Protein AF-A0A6L8Q6F9-F1 (afdb_monomer_lite)

Organism: NCBI:txid446660

pLDDT: mean 87.56, std 13.7, range [48.94, 97.75]

Radius of gyration: 21.9 Å; chains: 1; bounding box: 75×47×46 Å

Structure (mmCIF, N/CA/C/O backbone):
data_AF-A0A6L8Q6F9-F1
#
_entry.id   AF-A0A6L8Q6F9-F1
#
loop_
_atom_site.group_PDB
_atom_site.id
_atom_site.type_symbol
_atom_site.label_atom_id
_atom_site.label_alt_id
_atom_site.label_comp_id
_atom_site.label_asym_id
_atom_site.label_entity_id
_atom_site.label_seq_id
_atom_site.pdbx_PDB_ins_code
_atom_site.Cartn_x
_atom_site.Cartn_y
_atom_site.Cartn_z
_atom_site.occupancy
_atom_site.B_iso_or_equiv
_atom_site.auth_seq_id
_atom_site.auth_comp_id
_atom_site.auth_asym_id
_atom_site.auth_atom_id
_atom_site.pdbx_PDB_model_num
ATOM 1 N N . MET A 1 1 ? 31.996 -10.202 -21.354 1.00 59.19 1 MET A N 1
ATOM 2 C CA . MET A 1 1 ? 31.487 -9.301 -20.303 1.00 59.19 1 MET A CA 1
ATOM 3 C C . MET A 1 1 ? 29.979 -9.478 -20.266 1.00 59.19 1 MET A C 1
ATOM 5 O O . MET A 1 1 ? 29.370 -9.418 -21.326 1.00 59.19 1 MET A O 1
ATOM 9 N N . GLU A 1 2 ? 29.409 -9.804 -19.108 1.00 69.75 2 GLU A N 1
ATOM 10 C CA . GLU A 1 2 ? 27.958 -9.915 -18.907 1.00 69.75 2 GLU A CA 1
ATOM 11 C C . GLU A 1 2 ? 27.494 -8.645 -18.192 1.00 69.75 2 GLU A C 1
ATOM 13 O O . GLU A 1 2 ? 28.046 -8.299 -17.149 1.00 69.75 2 GLU A O 1
ATOM 18 N N . LEU A 1 3 ? 26.524 -7.939 -18.771 1.00 74.56 3 LEU A N 1
ATOM 19 C CA . LEU A 1 3 ? 25.939 -6.738 -18.183 1.00 74.56 3 LEU A CA 1
ATOM 20 C C . LEU A 1 3 ? 24.608 -7.115 -17.526 1.00 74.56 3 LEU A C 1
ATOM 22 O O . LEU A 1 3 ? 23.693 -7.580 -18.206 1.00 74.56 3 LEU A O 1
ATOM 26 N N . LYS A 1 4 ? 24.497 -6.921 -16.209 1.00 77.19 4 LYS A N 1
ATOM 27 C CA . LYS A 1 4 ? 23.250 -7.136 -15.464 1.00 77.19 4 LYS A CA 1
ATOM 28 C C . LYS A 1 4 ? 22.495 -5.817 -15.367 1.00 77.19 4 LYS A C 1
ATOM 30 O O . LYS A 1 4 ? 22.968 -4.892 -14.722 1.00 77.19 4 LYS A O 1
ATOM 35 N N . ILE A 1 5 ? 21.331 -5.747 -16.006 1.00 80.12 5 ILE A N 1
ATOM 36 C CA . ILE A 1 5 ? 20.480 -4.553 -16.038 1.00 80.12 5 ILE A CA 1
ATOM 37 C C . ILE A 1 5 ? 19.198 -4.860 -15.274 1.00 80.12 5 ILE A C 1
ATOM 39 O O . ILE A 1 5 ? 18.544 -5.874 -15.536 1.00 80.12 5 ILE A O 1
ATOM 43 N N . LYS A 1 6 ? 18.820 -3.990 -14.337 1.00 82.56 6 LYS A N 1
ATOM 44 C CA . LYS A 1 6 ? 17.550 -4.135 -13.629 1.00 82.56 6 LYS A CA 1
ATOM 45 C C . LYS A 1 6 ? 16.371 -3.714 -14.509 1.00 82.56 6 LYS A C 1
ATOM 47 O O . LYS A 1 6 ? 16.438 -2.735 -15.246 1.00 82.56 6 LYS A O 1
ATOM 52 N N . ALA A 1 7 ? 15.259 -4.436 -14.395 1.00 88.12 7 ALA A N 1
ATOM 53 C CA . ALA A 1 7 ? 14.048 -4.129 -15.148 1.00 88.12 7 ALA A CA 1
ATOM 54 C C . ALA A 1 7 ? 13.376 -2.826 -14.652 1.00 88.12 7 ALA A C 1
ATOM 56 O O . ALA A 1 7 ? 13.443 -2.536 -13.451 1.00 88.12 7 ALA A O 1
ATOM 57 N N . PRO A 1 8 ? 12.681 -2.085 -15.542 1.00 89.19 8 PRO A N 1
ATOM 58 C CA . PRO A 1 8 ? 11.892 -0.895 -15.190 1.00 89.19 8 PRO A CA 1
ATOM 59 C C . PRO A 1 8 ? 10.598 -1.218 -14.426 1.00 89.19 8 PRO A C 1
ATOM 61 O O . PRO A 1 8 ? 9.962 -0.322 -13.880 1.00 89.19 8 PRO A O 1
ATOM 64 N N . PHE A 1 9 ? 10.208 -2.493 -14.386 1.00 94.38 9 PHE A N 1
ATOM 65 C CA . PHE A 1 9 ? 9.080 -2.990 -13.608 1.00 94.38 9 PHE A CA 1
ATOM 66 C C . PHE A 1 9 ? 9.556 -4.156 -12.752 1.00 94.38 9 PHE A C 1
ATOM 68 O O . PHE A 1 9 ? 9.934 -5.200 -13.287 1.00 94.38 9 PHE A O 1
ATOM 75 N N . GLU A 1 10 ? 9.559 -3.972 -11.437 1.00 93.38 10 GLU A N 1
ATOM 76 C CA . GLU A 1 10 ? 10.066 -4.965 -10.492 1.00 93.38 10 GLU A CA 1
ATOM 77 C C . GLU A 1 10 ? 8.925 -5.861 -9.996 1.00 93.38 10 GLU A C 1
ATOM 79 O O . GLU A 1 10 ? 7.870 -5.337 -9.634 1.00 93.38 10 GLU A O 1
ATOM 84 N N . PRO A 1 11 ? 9.061 -7.198 -10.018 1.00 94.62 11 PRO A N 1
ATOM 85 C CA . PRO A 1 11 ? 8.002 -8.073 -9.531 1.00 94.62 11 PRO A CA 1
ATOM 86 C C . PRO A 1 11 ? 7.786 -7.891 -8.025 1.00 94.62 11 PRO A C 1
ATOM 88 O O . PRO A 1 11 ? 8.735 -7.822 -7.249 1.00 94.62 11 PRO A O 1
ATOM 91 N N . LEU A 1 12 ? 6.518 -7.853 -7.622 1.00 96.06 12 LEU A N 1
ATOM 92 C CA . LEU A 1 12 ? 6.082 -7.922 -6.234 1.00 96.06 12 LEU A CA 1
ATOM 93 C C . LEU A 1 12 ? 5.207 -9.163 -6.072 1.00 96.06 12 LEU A C 1
ATOM 95 O O . LEU A 1 12 ? 4.007 -9.134 -6.357 1.00 96.06 12 LEU A O 1
ATOM 99 N N . ASP A 1 13 ? 5.831 -10.250 -5.633 1.00 96.38 13 ASP A N 1
ATOM 100 C CA . ASP A 1 13 ? 5.157 -11.517 -5.374 1.00 96.38 13 ASP A CA 1
ATOM 101 C C . ASP A 1 13 ? 4.532 -11.509 -3.976 1.00 96.38 13 ASP A C 1
ATOM 103 O O . ASP A 1 13 ? 5.188 -11.224 -2.971 1.00 96.38 13 ASP A O 1
ATOM 107 N N . LEU A 1 14 ? 3.238 -11.811 -3.908 1.00 95.06 14 LEU A N 1
ATOM 108 C CA . LEU A 1 14 ? 2.439 -11.763 -2.691 1.00 95.06 14 LEU A CA 1
ATOM 109 C C . LEU A 1 14 ? 1.701 -13.090 -2.512 1.00 95.06 14 LEU A C 1
ATOM 111 O O . LEU A 1 14 ? 1.142 -13.651 -3.454 1.00 95.06 14 LEU A O 1
ATOM 115 N N . VAL A 1 15 ? 1.670 -13.569 -1.269 1.00 95.19 15 VAL A N 1
ATOM 116 C CA . VAL A 1 15 ? 0.861 -14.719 -0.858 1.00 95.19 15 VAL A CA 1
ATOM 117 C C . VAL A 1 15 ? -0.102 -14.251 0.224 1.00 95.19 15 VAL A C 1
ATOM 119 O O . VAL A 1 15 ? 0.319 -13.836 1.307 1.00 95.19 15 VAL A O 1
ATOM 122 N N . ILE A 1 16 ? -1.397 -14.288 -0.083 1.00 93.25 16 ILE A N 1
ATOM 123 C CA . ILE A 1 16 ? -2.483 -13.880 0.810 1.00 93.25 16 ILE A CA 1
ATOM 124 C C . ILE A 1 16 ? -3.370 -15.102 1.024 1.00 93.25 16 ILE A C 1
ATOM 126 O O . ILE A 1 16 ? -4.114 -15.503 0.134 1.00 93.25 16 ILE A O 1
ATOM 130 N N . GLY A 1 17 ? -3.259 -15.727 2.197 1.00 89.25 17 GLY A N 1
ATOM 131 C CA . GLY A 1 17 ? -3.915 -17.012 2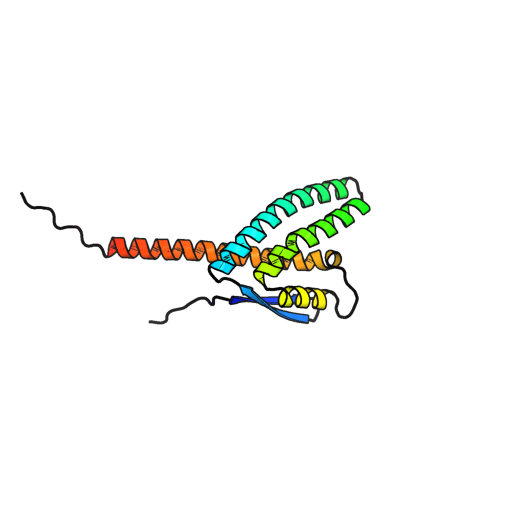.440 1.00 89.25 17 GLY A CA 1
ATOM 132 C C . GLY A 1 17 ? -3.382 -18.087 1.490 1.00 89.25 17 GLY A C 1
ATOM 133 O O . GLY A 1 17 ? -2.183 -18.357 1.474 1.00 89.25 17 GLY A O 1
ATOM 134 N N . ASP A 1 18 ? -4.273 -18.690 0.709 1.00 89.62 18 ASP A N 1
ATOM 135 C CA . ASP A 1 18 ? -3.983 -19.683 -0.330 1.00 89.62 18 ASP A CA 1
ATOM 136 C C . ASP A 1 18 ? -3.822 -19.075 -1.737 1.00 89.62 18 ASP A C 1
ATOM 138 O O . ASP A 1 18 ? -3.552 -19.797 -2.698 1.00 89.62 18 ASP A O 1
ATOM 142 N N . GLN A 1 19 ? -3.947 -17.752 -1.873 1.00 91.38 19 GLN A N 1
ATOM 143 C CA . GLN A 1 19 ? -3.853 -17.056 -3.153 1.00 91.38 19 GLN A CA 1
ATOM 144 C C . GLN A 1 19 ? -2.452 -16.475 -3.358 1.00 91.38 19 GLN A C 1
ATOM 146 O O . GLN A 1 19 ? -1.986 -15.636 -2.584 1.00 91.38 19 GLN A O 1
ATOM 151 N N . ALA A 1 20 ? -1.790 -16.907 -4.432 1.00 94.12 20 ALA A N 1
ATOM 152 C CA . ALA A 1 20 ? -0.554 -16.309 -4.921 1.00 94.12 20 ALA A CA 1
ATOM 153 C C . ALA A 1 20 ? -0.867 -15.312 -6.041 1.00 94.12 20 ALA A C 1
ATOM 155 O O . ALA A 1 20 ? -1.636 -15.618 -6.955 1.00 94.12 20 ALA A O 1
ATOM 156 N N . LEU A 1 21 ? -0.262 -14.131 -5.977 1.00 94.25 21 LEU A N 1
ATOM 157 C CA . LEU A 1 21 ? -0.409 -13.086 -6.984 1.00 94.25 21 LEU A CA 1
ATOM 158 C C . LEU A 1 21 ? 0.920 -12.360 -7.200 1.00 94.25 21 LEU A C 1
ATOM 160 O O . LEU A 1 21 ? 1.705 -12.185 -6.270 1.00 94.25 21 LEU A O 1
ATOM 164 N N . THR A 1 22 ? 1.146 -11.910 -8.428 1.00 95.56 22 THR A N 1
ATOM 165 C CA . THR A 1 22 ? 2.332 -11.136 -8.797 1.00 95.56 22 THR A CA 1
ATOM 166 C C . THR A 1 22 ? 1.883 -9.785 -9.323 1.00 95.56 22 THR A C 1
ATOM 168 O O . THR A 1 22 ? 1.266 -9.692 -10.386 1.00 95.56 22 THR A O 1
ATOM 171 N N . CYS A 1 23 ? 2.218 -8.735 -8.582 1.00 95.56 23 CYS A N 1
ATOM 172 C CA . CYS A 1 23 ? 2.118 -7.354 -9.034 1.00 95.56 23 CYS A CA 1
ATOM 173 C C . CYS A 1 23 ? 3.461 -6.902 -9.625 1.00 95.56 23 CYS A C 1
ATOM 175 O O . CYS A 1 23 ? 4.461 -7.618 -9.561 1.00 95.56 23 CYS A O 1
ATOM 177 N N . ARG A 1 24 ? 3.503 -5.704 -10.215 1.00 95.25 24 ARG A N 1
ATOM 178 C CA . ARG A 1 24 ? 4.750 -5.107 -10.710 1.00 95.25 24 ARG A CA 1
ATOM 179 C C . ARG A 1 24 ? 4.868 -3.667 -10.247 1.00 95.25 24 ARG A C 1
ATOM 181 O O . ARG A 1 24 ? 3.981 -2.872 -10.529 1.00 95.25 24 ARG A O 1
ATOM 188 N N . ILE A 1 25 ? 5.959 -3.343 -9.567 1.00 96.38 25 ILE A N 1
ATOM 189 C CA . ILE A 1 25 ? 6.273 -1.998 -9.094 1.00 96.38 25 ILE A CA 1
ATOM 190 C C . ILE A 1 25 ? 6.880 -1.208 -10.253 1.00 96.38 25 ILE A C 1
ATOM 192 O O . ILE A 1 25 ? 7.869 -1.638 -10.849 1.00 96.38 25 ILE A O 1
ATOM 196 N N . ASN A 1 26 ? 6.295 -0.058 -10.579 1.00 93.38 26 ASN A N 1
ATOM 197 C CA . ASN A 1 26 ? 6.794 0.838 -11.617 1.00 93.38 26 ASN A CA 1
ATOM 198 C C . ASN A 1 26 ? 8.029 1.615 -11.131 1.00 93.38 26 ASN A C 1
ATOM 200 O O . ASN A 1 26 ? 7.910 2.689 -10.551 1.00 93.38 26 ASN A O 1
ATOM 204 N N . VAL A 1 27 ? 9.221 1.096 -11.412 1.00 93.19 27 VAL A N 1
ATOM 205 C CA . VAL A 1 27 ? 10.509 1.708 -11.042 1.00 93.19 27 VAL A CA 1
ATOM 206 C C . VAL A 1 27 ? 11.161 2.455 -12.212 1.00 93.19 27 VAL A C 1
ATOM 208 O O . VAL A 1 27 ? 12.375 2.641 -12.245 1.00 93.19 27 VAL A O 1
ATOM 211 N N . THR A 1 28 ? 10.368 2.886 -13.197 1.00 91.31 28 THR A N 1
ATOM 212 C CA . THR A 1 28 ? 10.821 3.856 -14.211 1.00 91.31 28 THR A CA 1
ATOM 213 C C . THR A 1 28 ? 11.184 5.194 -13.552 1.00 91.31 28 THR A C 1
ATOM 215 O O . THR A 1 28 ? 10.700 5.458 -12.454 1.00 91.31 28 THR A O 1
ATOM 218 N N . PRO A 1 29 ? 11.970 6.079 -14.194 1.00 88.44 29 PRO A N 1
ATOM 219 C CA . PRO A 1 29 ? 12.318 7.379 -13.609 1.00 88.44 29 PRO A CA 1
ATOM 220 C C . PRO A 1 29 ? 11.100 8.190 -13.132 1.00 88.44 29 PRO A C 1
ATOM 222 O O . PRO A 1 29 ? 11.052 8.610 -11.977 1.00 88.44 29 PRO A O 1
ATOM 225 N N . ASP A 1 30 ? 10.069 8.323 -13.973 1.00 88.75 30 ASP A N 1
ATOM 226 C CA . ASP A 1 30 ? 8.818 8.996 -13.593 1.00 88.75 30 ASP A CA 1
ATOM 227 C C . ASP A 1 30 ? 8.046 8.213 -12.522 1.00 88.75 30 ASP A C 1
ATOM 229 O O . ASP A 1 30 ? 7.428 8.801 -11.634 1.00 88.75 30 ASP A O 1
ATOM 233 N N . GLY A 1 31 ? 8.084 6.877 -12.585 1.00 90.81 31 GLY A N 1
ATOM 234 C CA . GLY A 1 31 ? 7.510 5.999 -11.569 1.00 90.81 31 GLY A CA 1
ATOM 235 C C . GLY A 1 31 ? 8.116 6.256 -10.192 1.00 90.81 31 GLY A C 1
ATOM 236 O O . GLY A 1 31 ? 7.384 6.543 -9.251 1.00 90.81 31 GLY A O 1
ATOM 237 N N . LEU A 1 32 ? 9.445 6.257 -10.085 1.00 93.19 32 LEU A N 1
ATOM 238 C CA . LEU A 1 32 ? 10.164 6.514 -8.838 1.00 93.19 32 LEU A CA 1
ATOM 239 C C . LEU A 1 32 ? 9.804 7.881 -8.250 1.00 93.19 32 LEU A C 1
ATOM 241 O O . LEU A 1 32 ? 9.516 7.962 -7.058 1.00 93.19 32 LEU A O 1
ATOM 245 N N . LEU A 1 33 ? 9.753 8.937 -9.067 1.00 90.69 33 LEU A N 1
ATOM 246 C CA . LEU A 1 33 ? 9.372 10.277 -8.606 1.00 90.69 33 LEU A CA 1
ATOM 247 C C . LEU A 1 33 ? 7.933 10.313 -8.073 1.00 90.69 33 LEU A C 1
ATOM 249 O O . LEU A 1 33 ? 7.694 10.763 -6.951 1.00 90.69 33 LEU A O 1
ATOM 253 N N . ASN A 1 34 ? 6.981 9.788 -8.849 1.00 92.56 34 ASN A N 1
ATOM 254 C CA . ASN A 1 34 ? 5.565 9.791 -8.482 1.00 92.56 34 ASN A CA 1
ATOM 255 C C . ASN A 1 34 ? 5.289 8.933 -7.239 1.00 92.56 34 ASN A C 1
ATOM 257 O O . ASN A 1 34 ? 4.553 9.348 -6.339 1.00 92.56 34 ASN A O 1
ATOM 261 N N . ILE A 1 35 ? 5.887 7.740 -7.170 1.00 95.06 35 ILE A N 1
ATOM 262 C CA . ILE A 1 35 ? 5.728 6.840 -6.027 1.00 95.06 35 ILE A CA 1
ATOM 263 C C . ILE A 1 35 ? 6.430 7.424 -4.806 1.00 95.06 35 ILE A C 1
ATOM 265 O O . ILE A 1 35 ? 5.835 7.444 -3.735 1.00 95.06 35 ILE A O 1
ATOM 269 N N . GLY A 1 36 ? 7.646 7.955 -4.950 1.00 92.56 36 GLY A N 1
ATOM 270 C CA . GLY A 1 36 ? 8.392 8.578 -3.857 1.00 92.56 36 GLY A CA 1
ATOM 271 C C . GLY A 1 36 ? 7.630 9.743 -3.222 1.00 92.56 36 GLY A C 1
ATOM 272 O O . GLY A 1 36 ? 7.510 9.815 -1.995 1.00 92.56 36 GLY A O 1
ATOM 273 N N . GLU A 1 37 ? 7.025 10.616 -4.037 1.00 94.19 37 GLU A N 1
ATOM 274 C CA . GLU A 1 37 ? 6.171 11.701 -3.544 1.00 94.19 37 GLU A CA 1
ATOM 275 C C . GLU A 1 37 ? 4.931 11.160 -2.810 1.00 94.19 37 GLU A C 1
ATOM 277 O O . GLU A 1 37 ? 4.596 11.624 -1.711 1.00 94.19 37 GLU A O 1
ATOM 282 N N . ALA A 1 38 ? 4.251 10.164 -3.385 1.00 95.75 38 ALA A N 1
ATOM 283 C CA . ALA A 1 38 ? 3.066 9.560 -2.781 1.00 95.75 38 ALA A CA 1
ATOM 284 C C . ALA A 1 38 ? 3.392 8.835 -1.462 1.00 95.75 38 ALA A C 1
ATOM 286 O O . ALA A 1 38 ? 2.681 9.021 -0.470 1.00 95.75 38 ALA A O 1
ATOM 287 N N . CYS A 1 39 ? 4.488 8.074 -1.419 1.00 95.00 39 CYS A N 1
ATOM 288 C CA . CYS A 1 39 ? 4.993 7.385 -0.235 1.00 95.00 39 CYS A CA 1
ATOM 289 C C . CYS A 1 39 ? 5.377 8.368 0.867 1.00 95.00 39 CYS A C 1
ATOM 291 O O . CYS A 1 39 ? 4.927 8.201 1.998 1.00 95.00 39 CYS A O 1
ATOM 293 N N . SER A 1 40 ? 6.096 9.443 0.536 1.00 93.44 40 SER A N 1
ATOM 294 C CA . SER A 1 40 ? 6.476 10.484 1.499 1.00 93.44 40 SER A CA 1
ATOM 295 C C . SER A 1 40 ? 5.250 11.141 2.141 1.00 93.44 40 SER A C 1
ATOM 297 O O . SER A 1 40 ? 5.166 11.289 3.364 1.00 93.44 40 SER A O 1
ATOM 299 N N . LYS A 1 41 ? 4.248 11.502 1.325 1.00 95.25 41 LYS A N 1
ATOM 300 C CA . LYS A 1 41 ? 2.983 12.076 1.814 1.00 95.25 41 LYS A CA 1
ATOM 301 C C . LYS A 1 41 ? 2.210 11.088 2.686 1.00 95.25 41 LYS A C 1
ATOM 303 O O . LYS A 1 41 ? 1.639 11.491 3.704 1.00 95.25 41 LYS A O 1
ATOM 308 N N . ALA A 1 42 ? 2.161 9.819 2.286 1.00 95.94 42 ALA A N 1
ATOM 309 C CA . ALA A 1 42 ? 1.483 8.777 3.040 1.00 95.94 42 ALA A CA 1
ATOM 310 C C . ALA A 1 42 ? 2.181 8.526 4.383 1.00 95.94 42 ALA A C 1
ATOM 312 O O . ALA A 1 42 ? 1.519 8.549 5.416 1.00 95.94 42 ALA A O 1
ATOM 313 N 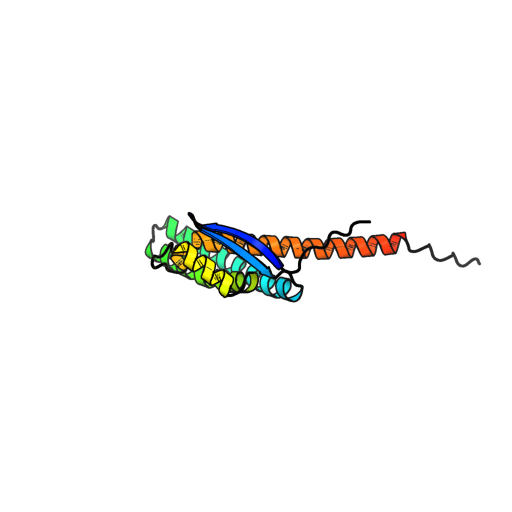N . GLU A 1 43 ? 3.507 8.398 4.406 1.00 93.88 43 GLU A N 1
ATOM 314 C CA . GLU A 1 43 ? 4.291 8.150 5.619 1.00 93.88 43 GLU A CA 1
ATOM 315 C C . GLU A 1 43 ? 4.091 9.252 6.669 1.00 93.88 43 GLU A C 1
ATOM 317 O O . GLU A 1 43 ? 3.822 8.962 7.838 1.00 93.88 43 GLU A O 1
ATOM 322 N N . GLN A 1 44 ? 4.147 10.525 6.259 1.00 94.38 44 GLN A N 1
ATOM 323 C CA . GLN A 1 44 ? 3.905 11.657 7.160 1.00 94.38 44 GLN A CA 1
ATOM 324 C C . GLN A 1 44 ? 2.512 11.590 7.803 1.00 94.38 44 GLN A C 1
ATOM 326 O O . GLN A 1 44 ? 2.362 11.800 9.011 1.00 94.38 44 GLN A O 1
ATOM 331 N N . LYS A 1 45 ? 1.486 11.256 7.012 1.00 95.44 45 LYS A N 1
ATOM 332 C CA . LYS A 1 45 ? 0.108 11.121 7.500 1.00 95.44 45 LYS A CA 1
ATOM 333 C C . LYS A 1 45 ? -0.071 9.886 8.383 1.00 95.44 45 LYS A C 1
ATOM 335 O O . LYS A 1 45 ? -0.719 9.990 9.422 1.00 95.44 45 LYS A O 1
ATOM 340 N N . ILE A 1 46 ? 0.528 8.749 8.025 1.00 94.38 46 ILE A N 1
ATOM 341 C CA . ILE A 1 46 ? 0.490 7.514 8.823 1.00 94.38 46 ILE A CA 1
ATOM 342 C C . ILE A 1 46 ? 1.120 7.750 10.192 1.00 94.38 46 ILE A C 1
ATOM 344 O O . ILE A 1 46 ? 0.523 7.357 11.185 1.00 94.38 46 ILE A O 1
ATOM 348 N N . LYS A 1 47 ? 2.258 8.453 10.287 1.00 93.19 47 LYS A N 1
ATOM 349 C CA . LYS A 1 47 ? 2.877 8.793 11.584 1.00 93.19 47 LYS A CA 1
ATOM 350 C C . LYS A 1 47 ? 1.917 9.566 12.495 1.00 93.19 47 LYS A C 1
ATOM 352 O O . LYS A 1 47 ? 1.805 9.262 13.683 1.00 93.19 47 LYS A O 1
ATOM 357 N N . ALA A 1 48 ? 1.182 10.534 11.944 1.00 94.38 48 ALA A N 1
ATOM 358 C CA . ALA A 1 48 ? 0.174 11.281 12.697 1.00 94.38 48 ALA A CA 1
ATOM 359 C C . ALA A 1 48 ? -1.025 10.403 13.104 1.00 94.38 48 ALA A C 1
ATOM 361 O O . ALA A 1 48 ? -1.503 10.494 14.237 1.00 94.38 48 ALA A O 1
ATOM 362 N N . LEU A 1 49 ? -1.496 9.535 12.204 1.00 95.75 49 LEU A N 1
ATOM 363 C CA . LEU A 1 49 ? -2.592 8.601 12.470 1.00 95.75 49 LEU A CA 1
ATOM 364 C C . LEU A 1 49 ? -2.205 7.530 13.495 1.00 95.75 49 LEU A C 1
ATOM 366 O O . LEU A 1 49 ? -3.024 7.207 14.350 1.00 95.75 49 LEU A O 1
ATOM 370 N N . GLN A 1 50 ? -0.965 7.040 13.479 1.00 93.56 50 GLN A N 1
ATOM 371 C CA . GLN A 1 50 ? -0.465 6.059 14.440 1.00 93.56 50 GLN A CA 1
ATOM 372 C C . GLN A 1 50 ? -0.538 6.613 15.860 1.00 93.56 50 GLN A C 1
ATOM 374 O O . GLN A 1 50 ? -1.094 5.968 16.740 1.00 93.56 50 GLN A O 1
ATOM 379 N N . LYS A 1 51 ? -0.108 7.863 16.066 1.00 95.25 51 LYS A N 1
ATOM 380 C CA . LYS A 1 51 ? -0.251 8.526 17.368 1.00 95.25 51 LYS A CA 1
ATOM 381 C C . LYS A 1 51 ? -1.716 8.592 17.822 1.00 95.25 51 LYS A C 1
ATOM 383 O O . LYS A 1 51 ? -2.026 8.309 18.975 1.00 95.25 51 LYS A O 1
ATOM 388 N N . LEU A 1 52 ? -2.637 8.924 16.912 1.00 96.00 52 LEU A N 1
ATOM 389 C CA . LEU A 1 52 ? -4.073 8.954 17.216 1.00 96.00 52 LEU A CA 1
ATOM 390 C C . LEU A 1 52 ? -4.649 7.565 17.520 1.00 96.00 52 LEU A C 1
ATOM 392 O O . LEU A 1 52 ? -5.591 7.471 18.315 1.00 96.00 52 LEU A O 1
ATOM 396 N N . TYR A 1 53 ? -4.120 6.522 16.877 1.00 94.56 53 TYR A N 1
ATOM 397 C CA . TYR A 1 53 ? -4.464 5.130 17.142 1.00 94.56 53 TYR A CA 1
ATOM 398 C C . TYR A 1 53 ? -3.986 4.712 18.533 1.00 94.56 53 TYR A C 1
ATOM 400 O O . TYR A 1 53 ? -4.788 4.206 19.314 1.00 94.56 53 TYR A O 1
ATOM 408 N N . ASP A 1 54 ? -2.730 5.000 18.875 1.00 95.81 54 ASP A N 1
ATOM 409 C CA . ASP A 1 54 ? -2.130 4.661 20.167 1.00 95.81 54 ASP A CA 1
ATOM 410 C C . ASP A 1 54 ? -2.879 5.349 21.321 1.00 95.81 54 ASP A C 1
ATOM 412 O O . ASP A 1 54 ? -3.259 4.698 22.295 1.00 95.81 54 ASP A O 1
ATOM 416 N N . ASP A 1 55 ? -3.205 6.639 21.178 1.00 95.75 55 ASP A N 1
ATOM 417 C CA . ASP A 1 55 ? -4.028 7.376 22.148 1.00 95.75 55 ASP A CA 1
ATOM 418 C C . ASP A 1 55 ? -5.433 6.752 22.294 1.00 95.75 55 ASP A C 1
ATOM 420 O O . ASP A 1 55 ? -5.995 6.648 23.393 1.00 95.75 55 ASP A O 1
ATOM 424 N N . ALA A 1 56 ? -6.041 6.332 21.177 1.00 95.56 56 ALA A N 1
ATOM 425 C CA . ALA A 1 56 ? -7.339 5.658 21.178 1.00 95.56 56 ALA A CA 1
ATOM 426 C C . ALA A 1 56 ? -7.265 4.281 21.853 1.00 95.56 56 ALA A C 1
ATOM 428 O O . ALA A 1 56 ? -8.178 3.911 22.589 1.00 95.56 56 ALA A O 1
ATOM 429 N N . GLN A 1 57 ? -6.175 3.547 21.648 1.00 95.75 57 GLN A N 1
ATOM 430 C CA . GLN A 1 57 ? -5.927 2.253 22.267 1.00 95.75 57 GLN A CA 1
ATOM 431 C C . GLN A 1 57 ? -5.724 2.391 23.779 1.00 95.75 57 GLN A C 1
ATOM 433 O O . GLN A 1 57 ? -6.362 1.668 24.547 1.00 95.75 57 GLN A O 1
ATOM 438 N N . GLN A 1 58 ? -4.916 3.359 24.222 1.00 96.56 58 GLN A N 1
ATOM 439 C CA . GLN A 1 58 ? -4.695 3.653 25.644 1.00 96.56 58 GLN A CA 1
ATOM 440 C C . GLN A 1 58 ? -5.998 4.032 26.359 1.00 96.56 58 GLN A C 1
ATOM 442 O O . GLN A 1 58 ? -6.271 3.565 27.464 1.00 96.56 58 GLN A O 1
ATOM 447 N N . SER A 1 59 ? -6.846 4.822 25.696 1.00 96.19 59 SER A N 1
ATOM 448 C CA . SER A 1 59 ? -8.175 5.200 26.198 1.00 96.19 59 SER A CA 1
ATOM 449 C C . SER A 1 59 ? -9.264 4.141 25.963 1.00 96.19 59 SER A C 1
ATOM 451 O O . SER A 1 59 ? -10.426 4.383 26.288 1.00 96.19 59 SER A O 1
ATOM 453 N N . LYS A 1 60 ? -8.917 2.965 25.412 1.00 96.50 60 LYS A N 1
ATOM 454 C CA . LYS A 1 60 ? -9.839 1.866 25.058 1.00 96.50 60 LYS A CA 1
ATOM 455 C C . LYS A 1 60 ? -11.013 2.308 24.168 1.00 96.50 60 LYS A C 1
ATOM 457 O O . LYS A 1 60 ? -12.096 1.720 24.194 1.00 96.50 60 LYS A O 1
ATOM 462 N N . ASN A 1 61 ? -10.809 3.336 23.348 1.00 97.06 61 ASN A N 1
ATOM 463 C CA . ASN A 1 61 ? -11.821 3.899 22.465 1.00 97.06 61 ASN A CA 1
ATOM 464 C C . ASN A 1 61 ? -11.868 3.150 21.122 1.00 97.06 61 ASN A C 1
ATOM 466 O O . ASN A 1 61 ? -11.252 3.547 20.131 1.00 97.06 61 ASN A O 1
ATOM 470 N N . VAL A 1 62 ? -12.651 2.069 21.084 1.00 96.25 62 VAL A N 1
ATOM 471 C CA . VAL A 1 62 ? -12.805 1.203 19.900 1.00 96.25 62 VAL A CA 1
ATOM 472 C C . VAL A 1 62 ? -13.346 1.950 18.681 1.00 96.25 62 VAL A C 1
ATOM 474 O O . VAL A 1 62 ? -12.882 1.720 17.566 1.00 96.25 62 VAL A O 1
ATOM 477 N N . ALA A 1 63 ? -14.297 2.867 18.869 1.00 96.50 63 ALA A N 1
ATOM 478 C CA . ALA A 1 63 ? -14.864 3.637 17.763 1.00 96.50 63 ALA A CA 1
ATOM 479 C C . ALA A 1 63 ? -13.803 4.527 17.096 1.00 96.50 63 ALA A C 1
ATOM 481 O O . ALA A 1 63 ? -13.715 4.582 15.868 1.00 96.50 63 ALA A O 1
ATOM 482 N N . LYS A 1 64 ? -12.954 5.176 17.901 1.00 96.12 64 LYS A N 1
ATOM 483 C CA . LYS A 1 64 ? -11.846 5.990 17.396 1.00 96.12 64 LYS A CA 1
ATOM 484 C C . LYS A 1 64 ? -10.777 5.128 16.718 1.00 96.12 64 LYS A C 1
ATOM 486 O O . LYS A 1 64 ? -10.336 5.508 15.641 1.00 96.12 64 LYS A O 1
ATOM 491 N N . MET A 1 65 ? -10.437 3.956 17.265 1.00 96.19 65 MET A N 1
ATOM 492 C CA . MET A 1 65 ? -9.513 3.014 16.608 1.00 96.19 65 MET A CA 1
ATOM 493 C C . MET A 1 65 ? -10.019 2.590 15.221 1.00 96.19 65 MET A C 1
ATOM 495 O O . MET A 1 65 ? -9.274 2.669 14.248 1.00 96.19 65 MET A O 1
ATOM 499 N N . LYS A 1 66 ? -11.304 2.223 15.097 1.00 95.38 66 LYS A N 1
ATOM 500 C CA . LYS A 1 66 ? -11.913 1.868 13.802 1.00 95.38 66 LYS A CA 1
ATOM 501 C C . LYS A 1 66 ? -11.874 3.027 12.805 1.00 95.38 66 LYS A C 1
ATOM 503 O O . LYS A 1 66 ? -11.527 2.819 11.649 1.00 95.38 66 LYS A O 1
ATOM 508 N N . LYS A 1 67 ? -12.174 4.250 13.258 1.00 96.25 67 LYS A N 1
ATOM 509 C CA . LYS A 1 67 ? -12.099 5.451 12.415 1.00 96.25 67 LYS A CA 1
ATOM 510 C C . LYS A 1 67 ? -10.679 5.701 11.906 1.00 96.25 67 LYS A C 1
ATOM 512 O O . LYS A 1 67 ? -10.506 5.975 10.724 1.00 96.25 67 LYS A O 1
ATOM 517 N N . VAL A 1 68 ? -9.680 5.604 12.783 1.00 96.56 68 VAL A N 1
ATOM 518 C CA . VAL A 1 68 ? -8.273 5.774 12.396 1.00 96.56 68 VAL A CA 1
ATOM 519 C C . VAL A 1 68 ? -7.846 4.679 11.416 1.00 96.56 68 VAL A C 1
ATOM 521 O O . VAL A 1 68 ? -7.186 4.985 10.432 1.00 96.56 68 VAL A O 1
ATOM 524 N N . ASN A 1 69 ? -8.292 3.435 11.612 1.00 95.62 69 ASN A N 1
ATOM 525 C CA .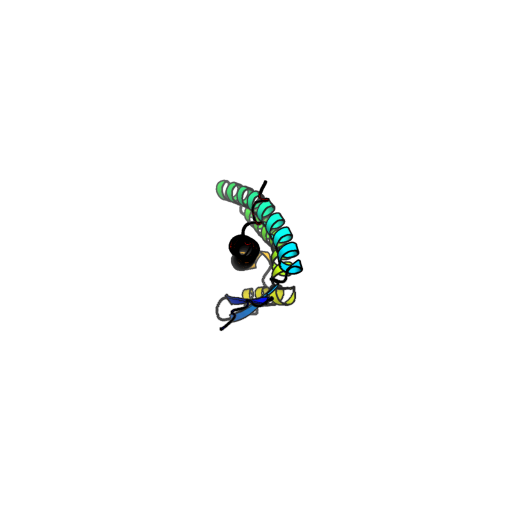 ASN A 1 69 ? -8.038 2.350 10.665 1.00 95.62 69 ASN A CA 1
ATOM 526 C C . ASN A 1 69 ? -8.582 2.682 9.262 1.00 95.62 69 ASN A C 1
ATOM 528 O O . ASN A 1 69 ? -7.846 2.606 8.285 1.00 95.62 69 ASN A O 1
ATOM 532 N N . THR A 1 70 ? -9.826 3.151 9.140 1.00 96.44 70 THR A N 1
ATOM 533 C CA . THR A 1 70 ? -10.356 3.605 7.840 1.00 96.44 70 THR A CA 1
ATOM 534 C C . THR A 1 70 ? -9.506 4.723 7.229 1.00 96.44 70 THR A C 1
ATOM 536 O O . THR A 1 70 ? -9.164 4.651 6.055 1.00 96.44 70 THR A O 1
ATOM 539 N N . GLN A 1 71 ? -9.079 5.701 8.033 1.00 96.75 71 GLN A N 1
ATOM 540 C CA . GLN A 1 71 ? -8.230 6.797 7.553 1.00 96.75 71 GLN A CA 1
ATOM 541 C C . GLN A 1 71 ? -6.862 6.321 7.052 1.00 96.75 71 GLN A C 1
ATOM 543 O O . GLN A 1 71 ? -6.339 6.889 6.099 1.00 96.75 71 GLN A O 1
ATOM 548 N N . ILE A 1 72 ? -6.275 5.292 7.671 1.00 96.44 72 ILE A N 1
ATOM 549 C CA . ILE A 1 72 ? -5.020 4.699 7.191 1.00 96.44 72 ILE A CA 1
ATOM 550 C C . ILE A 1 72 ? -5.215 4.116 5.788 1.00 96.44 72 ILE A C 1
ATOM 552 O O . ILE A 1 72 ? -4.370 4.359 4.930 1.00 96.44 72 ILE A O 1
ATOM 556 N N . ALA A 1 73 ? -6.335 3.424 5.538 1.00 95.50 73 ALA A N 1
ATOM 557 C CA . ALA A 1 73 ? -6.641 2.838 4.231 1.00 95.50 73 ALA A CA 1
ATOM 558 C C . ALA A 1 73 ? -6.674 3.911 3.129 1.00 95.50 73 ALA A C 1
ATOM 560 O O . ALA A 1 73 ? -6.013 3.770 2.100 1.00 95.50 73 ALA A O 1
ATOM 561 N N . ASP A 1 74 ? -7.372 5.019 3.396 1.00 96.56 74 ASP A N 1
ATOM 562 C CA . ASP A 1 74 ? -7.495 6.149 2.467 1.00 96.56 74 ASP A CA 1
ATOM 563 C C . ASP A 1 74 ? -6.143 6.832 2.194 1.00 96.56 74 ASP A C 1
ATOM 565 O O . ASP A 1 74 ? -5.905 7.373 1.115 1.00 96.56 74 ASP A O 1
ATOM 569 N N . VAL A 1 75 ? -5.245 6.837 3.185 1.00 96.75 75 VAL A N 1
ATOM 570 C CA . VAL A 1 75 ? -3.925 7.473 3.082 1.00 96.75 75 VAL A CA 1
ATOM 571 C C . VAL A 1 75 ? -2.944 6.645 2.255 1.00 96.75 75 VAL A C 1
ATOM 573 O O . VAL A 1 75 ? -2.163 7.232 1.506 1.00 96.75 75 VAL A O 1
ATOM 576 N N . ILE A 1 76 ? -2.957 5.316 2.387 1.00 96.62 76 ILE A N 1
ATOM 577 C CA . ILE A 1 76 ? -1.993 4.437 1.702 1.00 96.62 76 ILE A CA 1
ATOM 578 C C . ILE A 1 76 ? -2.416 4.067 0.281 1.00 96.62 76 ILE A C 1
ATOM 580 O O . ILE A 1 76 ? -1.550 3.815 -0.555 1.00 96.62 76 ILE A O 1
ATOM 584 N N . GLU A 1 77 ? -3.718 4.056 -0.016 1.00 96.94 77 GLU A N 1
ATOM 585 C CA . GLU A 1 77 ? -4.243 3.658 -1.329 1.00 96.94 77 GLU A CA 1
ATOM 586 C C . GLU A 1 77 ? -3.586 4.401 -2.507 1.00 96.94 77 GLU A C 1
ATOM 588 O O . GLU A 1 77 ? -3.132 3.720 -3.428 1.00 96.94 77 GLU A O 1
ATOM 593 N N . PRO A 1 78 ? -3.446 5.744 -2.503 1.00 97.00 78 PRO A N 1
ATOM 594 C CA . PRO A 1 78 ? -2.827 6.453 -3.622 1.00 97.00 78 PRO A CA 1
ATOM 595 C C . PRO A 1 78 ? -1.378 6.031 -3.876 1.00 97.00 78 PRO A C 1
ATOM 597 O O . PRO A 1 78 ? -0.968 5.918 -5.027 1.00 97.00 78 PRO A O 1
ATOM 600 N N . ALA A 1 79 ? -0.607 5.773 -2.816 1.00 96.88 79 ALA A N 1
ATOM 601 C CA . ALA A 1 79 ? 0.786 5.356 -2.936 1.00 96.88 79 ALA A CA 1
ATOM 602 C C . ALA A 1 79 ? 0.907 3.922 -3.467 1.00 96.88 79 ALA A C 1
ATOM 604 O O . ALA A 1 79 ? 1.744 3.652 -4.326 1.00 96.88 79 ALA A O 1
ATOM 605 N N . ILE A 1 80 ? 0.032 3.015 -3.022 1.00 97.75 80 ILE A N 1
ATOM 606 C CA . ILE A 1 80 ? 0.001 1.646 -3.550 1.00 97.75 80 ILE A CA 1
ATOM 607 C C . ILE A 1 80 ? -0.402 1.664 -5.029 1.00 97.75 80 ILE A C 1
ATOM 609 O O . ILE A 1 80 ? 0.290 1.067 -5.850 1.00 97.75 80 ILE A O 1
ATOM 613 N N . LYS A 1 81 ? -1.460 2.398 -5.396 1.00 97.56 81 LYS A N 1
ATOM 614 C CA . LYS A 1 81 ? -1.900 2.528 -6.795 1.00 97.56 81 LYS A CA 1
ATOM 615 C C . LYS A 1 81 ? -0.836 3.170 -7.686 1.00 97.56 81 LYS A C 1
ATOM 617 O O . LYS A 1 81 ? -0.657 2.728 -8.815 1.00 97.56 81 LYS A O 1
ATOM 622 N N . ALA A 1 82 ? -0.095 4.161 -7.189 1.00 96.06 82 ALA A N 1
ATOM 623 C CA . ALA A 1 82 ? 1.046 4.719 -7.915 1.00 96.06 82 ALA A CA 1
ATOM 624 C C . ALA A 1 82 ? 2.144 3.666 -8.153 1.00 96.06 82 ALA A C 1
ATOM 626 O O . ALA A 1 82 ? 2.753 3.643 -9.220 1.00 96.06 82 ALA A O 1
ATOM 627 N N . GLY A 1 83 ? 2.373 2.786 -7.171 1.00 96.00 83 GLY A N 1
ATOM 628 C CA . GLY A 1 83 ? 3.386 1.736 -7.231 1.00 96.00 83 GLY A CA 1
ATOM 629 C C . GLY A 1 83 ? 3.058 0.617 -8.209 1.00 96.00 83 GLY A C 1
ATOM 630 O O . GLY A 1 83 ? 3.873 0.303 -9.072 1.00 96.00 83 GLY A O 1
ATOM 631 N N . ILE A 1 84 ? 1.879 0.009 -8.065 1.00 97.12 84 ILE A N 1
ATOM 632 C CA . ILE A 1 84 ? 1.516 -1.244 -8.753 1.00 97.12 84 ILE A CA 1
ATOM 633 C C . ILE A 1 84 ? 0.325 -1.121 -9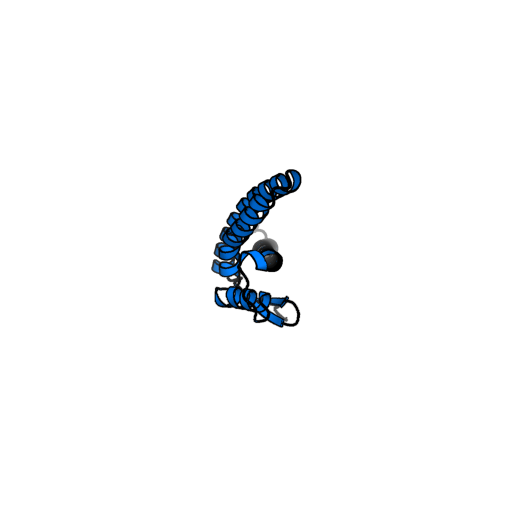.711 1.00 97.12 84 ILE A C 1
ATOM 635 O O . ILE A 1 84 ? -0.123 -2.122 -10.271 1.00 97.12 84 ILE A O 1
ATOM 639 N N . GLY A 1 85 ? -0.194 0.091 -9.905 1.00 96.38 85 GLY A N 1
ATOM 640 C CA . GLY A 1 85 ? -1.389 0.346 -10.702 1.00 96.38 85 GLY A CA 1
ATOM 641 C C . GLY A 1 85 ? -2.694 0.009 -9.976 1.00 96.38 85 GLY A C 1
ATOM 642 O O . GLY A 1 85 ? -2.714 -0.579 -8.892 1.00 96.38 85 GLY A O 1
ATOM 643 N N . GLU A 1 86 ? -3.808 0.402 -10.595 1.00 96.56 86 GLU A N 1
ATOM 644 C CA . GLU A 1 86 ? -5.155 0.135 -10.081 1.00 96.56 86 GLU A CA 1
ATOM 645 C C . GLU A 1 86 ? -5.492 -1.359 -10.120 1.00 96.56 86 GLU A C 1
ATOM 647 O O . GLU A 1 86 ? -5.883 -1.911 -9.095 1.00 96.56 86 GLU A O 1
ATOM 652 N N . ASP A 1 87 ? -5.200 -2.038 -11.233 1.00 95.88 87 ASP A N 1
ATOM 653 C CA . ASP A 1 87 ? -5.429 -3.481 -11.382 1.00 95.88 87 ASP A CA 1
ATOM 654 C C . ASP A 1 87 ? -4.695 -4.303 -10.309 1.00 95.88 87 ASP A C 1
ATOM 656 O O . ASP A 1 87 ? -5.247 -5.252 -9.749 1.00 95.88 87 ASP A O 1
ATOM 660 N N . GLY A 1 88 ? -3.452 -3.925 -9.985 1.00 96.12 88 GLY A N 1
ATOM 661 C CA . GLY A 1 88 ? -2.671 -4.578 -8.934 1.00 96.12 88 GLY A CA 1
ATOM 662 C C . GLY A 1 88 ? -3.269 -4.361 -7.543 1.00 96.12 88 GLY A C 1
ATOM 663 O O . GLY A 1 88 ? -3.326 -5.290 -6.738 1.00 96.12 88 GLY A O 1
ATOM 664 N N . TYR A 1 89 ? -3.752 -3.149 -7.260 1.00 96.81 89 TYR A N 1
ATOM 665 C CA . TYR A 1 89 ? -4.433 -2.836 -6.003 1.00 96.81 89 TYR A CA 1
ATOM 666 C C . TYR A 1 89 ? -5.743 -3.627 -5.854 1.00 96.81 89 TYR A C 1
ATOM 668 O O . TYR A 1 89 ? -5.986 -4.235 -4.807 1.00 96.81 89 TYR A O 1
ATOM 676 N N . ASP A 1 90 ? -6.556 -3.675 -6.908 1.00 95.12 90 ASP A N 1
ATOM 677 C CA . ASP A 1 90 ? -7.840 -4.376 -6.911 1.00 95.12 90 ASP A CA 1
ATOM 678 C C . ASP A 1 90 ? -7.664 -5.898 -6.809 1.00 95.12 90 ASP A C 1
ATOM 680 O O . ASP A 1 90 ? -8.412 -6.558 -6.084 1.00 95.12 90 ASP A O 1
ATOM 684 N N . ALA A 1 91 ? -6.629 -6.461 -7.442 1.00 95.12 91 ALA A N 1
ATOM 685 C CA . ALA A 1 91 ? -6.277 -7.873 -7.295 1.00 95.12 91 ALA A CA 1
ATOM 686 C C . ALA A 1 91 ? -5.929 -8.234 -5.841 1.00 95.12 91 ALA A C 1
ATOM 688 O O . ALA A 1 91 ? -6.354 -9.277 -5.341 1.00 95.12 91 ALA A O 1
ATOM 689 N N . ILE A 1 92 ? -5.211 -7.356 -5.133 1.00 96.00 92 ILE A N 1
ATOM 690 C CA . ILE A 1 92 ? -4.894 -7.548 -3.712 1.00 96.00 92 ILE A CA 1
ATOM 691 C C . ILE A 1 92 ? -6.163 -7.463 -2.861 1.00 96.00 92 ILE A C 1
ATOM 693 O O . ILE A 1 92 ? -6.341 -8.290 -1.966 1.00 96.00 92 ILE A O 1
ATOM 697 N N . LEU A 1 93 ? -7.065 -6.511 -3.131 1.00 94.56 93 LEU A N 1
ATOM 698 C CA . LEU A 1 93 ? -8.348 -6.423 -2.422 1.00 94.56 93 LEU A CA 1
ATOM 699 C C . LEU A 1 93 ? -9.195 -7.682 -2.622 1.00 94.56 93 LEU A C 1
ATOM 701 O O . LEU A 1 93 ? -9.710 -8.235 -1.650 1.00 94.56 93 LEU A O 1
ATOM 705 N N . ALA A 1 94 ? -9.303 -8.156 -3.864 1.00 93.25 94 ALA A N 1
ATOM 706 C CA . ALA A 1 94 ? -10.015 -9.387 -4.183 1.00 93.25 94 ALA A CA 1
ATOM 707 C C . ALA A 1 94 ? -9.408 -10.588 -3.442 1.00 93.25 94 ALA A C 1
ATOM 709 O O . ALA A 1 94 ? -10.147 -11.396 -2.875 1.00 93.25 94 ALA A O 1
ATOM 710 N N . ALA A 1 95 ? -8.074 -10.663 -3.379 1.00 94.75 95 ALA A N 1
ATOM 711 C CA . ALA A 1 95 ? -7.371 -11.719 -2.663 1.00 94.75 95 ALA A CA 1
ATOM 712 C C . ALA A 1 95 ? -7.570 -11.652 -1.137 1.00 94.75 95 ALA A C 1
ATOM 714 O O . ALA A 1 95 ? -7.730 -12.672 -0.473 1.00 94.75 95 ALA A O 1
ATOM 715 N N . CYS A 1 96 ? -7.641 -10.451 -0.556 1.00 93.69 96 CYS A N 1
ATOM 716 C CA . CYS A 1 96 ? -7.960 -10.292 0.866 1.00 93.69 96 CYS A CA 1
ATOM 717 C C . CYS A 1 96 ? -9.365 -10.806 1.219 1.00 93.69 96 CYS A C 1
ATOM 719 O O . CYS A 1 96 ? -9.599 -11.205 2.359 1.00 93.69 96 CYS A O 1
ATOM 721 N N . GLY A 1 97 ? -10.301 -10.761 0.266 1.00 89.25 97 GLY A N 1
ATOM 722 C CA . GLY A 1 97 ? -11.680 -11.191 0.470 1.00 89.25 97 GLY A CA 1
ATOM 723 C C . GLY A 1 97 ? -11.894 -12.700 0.426 1.00 89.25 97 GLY A C 1
ATOM 724 O O . GLY A 1 97 ? -12.880 -13.166 0.992 1.00 89.25 97 GLY A O 1
ATOM 725 N N . ALA A 1 98 ? -11.019 -13.466 -0.238 1.00 85.62 98 ALA A N 1
ATOM 726 C CA . ALA A 1 98 ? -11.189 -14.907 -0.470 1.00 85.62 98 ALA A CA 1
ATOM 727 C C . ALA A 1 98 ? -12.613 -15.289 -0.958 1.00 85.62 98 ALA A C 1
ATOM 729 O O . ALA A 1 98 ? -13.184 -16.303 -0.558 1.00 85.62 98 ALA A O 1
ATOM 730 N N . GLY A 1 99 ? -13.227 -14.437 -1.793 1.00 79.38 99 GLY A N 1
ATOM 731 C CA . GLY A 1 99 ? -14.605 -14.600 -2.287 1.00 79.38 99 GLY A CA 1
ATOM 732 C C . GLY A 1 99 ? -15.714 -14.025 -1.390 1.00 79.38 99 GLY A C 1
ATOM 733 O O . GLY A 1 99 ? -16.881 -14.054 -1.777 1.00 79.38 99 GLY A O 1
ATOM 734 N N . GLY A 1 100 ? -15.378 -13.478 -0.220 1.00 86.88 100 GLY A N 1
ATOM 735 C CA . GLY A 1 100 ? -16.280 -12.739 0.664 1.00 86.88 100 GLY A CA 1
ATOM 736 C C . GLY A 1 100 ? -16.163 -11.212 0.525 1.00 86.88 100 GLY A C 1
ATOM 737 O O . GLY A 1 100 ? -15.162 -10.703 0.016 1.00 86.88 100 GLY A O 1
ATOM 738 N N . PRO A 1 101 ? -17.177 -10.450 0.984 1.00 87.75 101 PRO A N 1
ATOM 739 C CA . PRO A 1 101 ? -17.108 -8.994 0.998 1.00 87.75 101 PRO A CA 1
ATOM 740 C C . PRO A 1 101 ? -16.108 -8.513 2.056 1.00 87.75 101 PRO A C 1
ATOM 742 O O . PRO A 1 101 ? -16.214 -8.874 3.228 1.00 87.75 101 PRO A O 1
ATOM 745 N N . VAL A 1 102 ? -15.181 -7.648 1.650 1.00 90.81 102 VAL A N 1
ATOM 746 C CA . VAL A 1 102 ? -14.218 -6.981 2.536 1.00 90.81 102 VAL A CA 1
ATOM 747 C C . VAL A 1 102 ? -14.205 -5.485 2.275 1.00 90.81 102 VAL A C 1
ATOM 749 O O . VAL A 1 102 ? -14.372 -5.033 1.141 1.00 90.81 102 VAL A O 1
ATOM 752 N N . THR A 1 103 ? -14.015 -4.695 3.329 1.00 91.00 103 THR A N 1
ATOM 753 C CA . THR A 1 103 ? -13.743 -3.265 3.180 1.00 91.00 103 THR A CA 1
ATOM 754 C C . THR A 1 103 ? -12.243 -3.028 3.039 1.00 91.00 103 THR A C 1
ATOM 756 O O . THR A 1 103 ? -11.431 -3.798 3.549 1.00 91.00 103 THR A O 1
ATOM 759 N N . LYS A 1 104 ? -11.850 -1.902 2.430 1.00 90.06 104 LYS A N 1
ATOM 760 C CA . LYS A 1 104 ? -10.437 -1.481 2.364 1.00 90.06 104 LYS A CA 1
ATOM 761 C C . LYS A 1 104 ? -9.771 -1.476 3.746 1.00 90.06 104 LYS A C 1
ATOM 763 O O . LYS A 1 104 ? -8.627 -1.892 3.894 1.00 90.06 104 LYS A O 1
ATOM 768 N N . ALA A 1 105 ? -10.520 -1.050 4.764 1.00 91.31 105 ALA A N 1
ATOM 769 C CA . ALA A 1 105 ? -10.058 -0.991 6.143 1.00 91.31 105 ALA A CA 1
ATOM 770 C C . ALA A 1 105 ? -9.805 -2.386 6.748 1.00 91.31 105 ALA A C 1
ATOM 772 O O . ALA A 1 105 ? -8.879 -2.532 7.546 1.00 91.31 105 ALA A O 1
ATOM 773 N N . ASP A 1 106 ? -10.576 -3.407 6.361 1.00 92.50 106 ASP A N 1
ATOM 774 C CA . ASP A 1 106 ? -10.334 -4.796 6.784 1.00 92.50 106 ASP A CA 1
ATOM 775 C C . ASP A 1 106 ? -9.026 -5.334 6.183 1.00 92.50 106 ASP A C 1
ATOM 777 O O . ASP A 1 106 ? -8.300 -6.097 6.820 1.00 92.50 106 ASP A O 1
ATOM 781 N N . CYS A 1 107 ? -8.674 -4.867 4.982 1.00 94.44 107 CYS A N 1
ATOM 782 C CA . CYS A 1 107 ? -7.462 -5.258 4.267 1.00 94.44 107 CYS A CA 1
ATOM 783 C C . CYS A 1 107 ? -6.195 -4.519 4.731 1.00 94.44 107 CYS A C 1
ATOM 785 O O . CYS A 1 107 ? -5.107 -4.836 4.251 1.00 94.44 107 CYS A O 1
ATOM 787 N N . ASN A 1 108 ? -6.280 -3.558 5.661 1.00 93.38 108 ASN A N 1
ATOM 788 C CA . ASN A 1 108 ? -5.137 -2.719 6.051 1.00 93.38 108 ASN A CA 1
ATOM 789 C C . ASN A 1 108 ? -3.914 -3.504 6.530 1.00 93.38 108 ASN A C 1
ATOM 791 O O . ASN A 1 108 ? -2.790 -3.098 6.254 1.00 93.38 108 ASN A O 1
ATOM 795 N N . ILE A 1 109 ? -4.109 -4.636 7.212 1.00 90.56 109 ILE A N 1
ATOM 796 C CA . ILE A 1 109 ? -2.996 -5.488 7.665 1.00 90.56 109 ILE A CA 1
ATOM 797 C C . ILE A 1 109 ? -2.147 -5.964 6.474 1.00 90.56 109 ILE A C 1
ATOM 799 O O . ILE A 1 109 ? -0.929 -6.095 6.596 1.00 90.56 109 ILE A O 1
ATOM 803 N N . VAL A 1 110 ? -2.781 -6.205 5.323 1.00 95.31 110 VAL A N 1
ATOM 804 C CA . VAL A 1 110 ? -2.109 -6.553 4.067 1.00 95.31 110 VAL A CA 1
ATOM 805 C C . VAL A 1 110 ? -1.614 -5.292 3.364 1.00 95.31 110 VAL A C 1
ATOM 807 O O . VAL A 1 110 ? -0.435 -5.201 3.032 1.00 95.31 110 VAL A O 1
ATOM 810 N N . MET A 1 111 ? -2.478 -4.290 3.190 1.00 96.38 111 MET A N 1
ATOM 811 C CA . MET A 1 111 ? -2.161 -3.089 2.410 1.00 96.38 111 MET A CA 1
ATOM 812 C C . MET A 1 111 ? -1.004 -2.275 2.997 1.00 96.38 111 MET A C 1
ATOM 814 O O . MET A 1 111 ? -0.182 -1.764 2.245 1.00 96.38 111 MET A O 1
ATOM 818 N N . VAL A 1 112 ? -0.861 -2.207 4.323 1.00 95.56 112 VAL A N 1
ATOM 819 C CA . VAL A 1 112 ? 0.288 -1.542 4.965 1.00 95.56 112 VAL A CA 1
ATOM 820 C C . VAL A 1 112 ? 1.603 -2.268 4.654 1.00 95.56 112 VAL A C 1
ATOM 822 O O . VAL A 1 112 ? 2.627 -1.614 4.464 1.00 95.56 112 VAL A O 1
ATOM 825 N N . LYS A 1 113 ? 1.596 -3.604 4.544 1.00 95.69 113 LYS A N 1
ATOM 826 C CA . LYS A 1 113 ? 2.790 -4.374 4.149 1.00 95.69 113 LYS A CA 1
ATOM 827 C C . LYS A 1 113 ? 3.142 -4.151 2.683 1.00 95.69 113 LYS A C 1
ATOM 829 O O . LYS A 1 113 ? 4.311 -3.962 2.371 1.00 95.69 113 LYS A O 1
ATOM 834 N N . VAL A 1 114 ? 2.136 -4.131 1.809 1.00 97.25 114 VAL A N 1
ATOM 835 C CA . VAL A 1 114 ? 2.308 -3.827 0.379 1.00 97.25 114 VAL A CA 1
ATOM 836 C C . VAL A 1 114 ? 2.881 -2.422 0.204 1.00 97.25 114 VAL A C 1
ATOM 838 O O . VAL A 1 114 ? 3.868 -2.246 -0.502 1.00 97.25 114 VAL A O 1
ATOM 841 N N . PHE A 1 115 ? 2.322 -1.436 0.910 1.00 97.56 115 PHE A N 1
ATOM 842 C CA . PHE A 1 115 ? 2.857 -0.077 0.955 1.00 97.56 115 PHE A CA 1
ATOM 843 C C . PHE A 1 115 ? 4.323 -0.052 1.408 1.00 97.56 115 PHE A C 1
ATOM 845 O O . PHE A 1 115 ? 5.149 0.584 0.760 1.00 97.56 115 PHE A O 1
ATOM 852 N N . GLY A 1 116 ? 4.657 -0.764 2.490 1.00 96.31 116 GLY A N 1
ATOM 853 C CA . GLY A 1 116 ? 6.028 -0.852 2.994 1.00 96.31 116 GLY A CA 1
ATOM 854 C C . GLY A 1 116 ? 7.003 -1.464 1.985 1.00 96.31 116 GLY A C 1
ATOM 855 O O . GLY A 1 116 ? 8.094 -0.932 1.806 1.00 96.31 116 GLY A O 1
ATOM 856 N N . ALA A 1 117 ? 6.597 -2.532 1.292 1.00 96.81 117 ALA A N 1
ATOM 857 C CA . ALA A 1 117 ? 7.403 -3.162 0.249 1.00 96.81 117 ALA A CA 1
ATOM 858 C C . ALA A 1 117 ? 7.66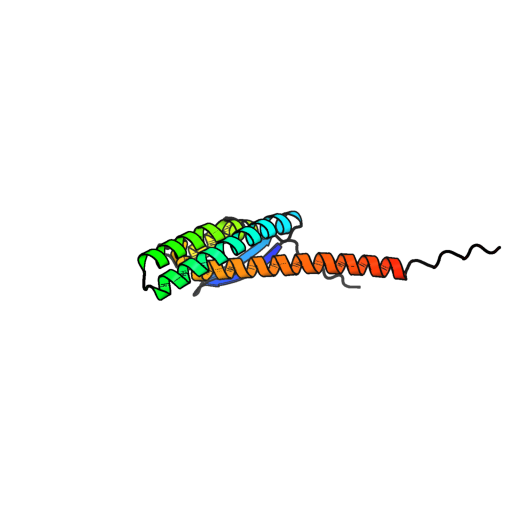2 -2.202 -0.923 1.00 96.81 117 ALA A C 1
ATOM 860 O O . ALA A 1 117 ? 8.811 -2.003 -1.299 1.00 96.81 117 ALA A O 1
ATOM 861 N N . ILE A 1 118 ? 6.615 -1.537 -1.428 1.00 97.06 118 ILE A N 1
ATOM 862 C CA . ILE A 1 118 ? 6.735 -0.527 -2.492 1.00 97.06 118 ILE A CA 1
ATOM 863 C C . ILE A 1 118 ? 7.688 0.593 -2.067 1.00 97.06 118 ILE A C 1
ATOM 865 O O . ILE A 1 118 ? 8.576 0.970 -2.829 1.00 97.06 118 ILE A O 1
ATOM 869 N N . HIS A 1 119 ? 7.525 1.108 -0.847 1.00 95.38 119 HIS A N 1
ATOM 870 C CA . HIS A 1 119 ? 8.367 2.184 -0.338 1.00 95.38 119 HIS A CA 1
ATOM 871 C C . HIS A 1 119 ? 9.842 1.762 -0.229 1.00 95.38 119 HIS A C 1
ATOM 873 O O . HIS A 1 119 ? 10.712 2.525 -0.642 1.00 95.38 119 HIS A O 1
ATOM 879 N N . SER A 1 120 ? 10.125 0.547 0.261 1.00 95.06 120 SER A N 1
ATOM 880 C CA . SER A 1 120 ? 11.494 0.008 0.328 1.00 95.06 120 SER A CA 1
ATOM 881 C C . SER A 1 120 ? 12.119 -0.092 -1.060 1.00 95.06 120 SER A C 1
ATOM 883 O O . SER A 1 120 ? 13.189 0.463 -1.284 1.00 95.06 120 SER A O 1
ATOM 885 N N . THR A 1 121 ? 11.412 -0.705 -2.017 1.00 94.25 121 THR A N 1
ATOM 886 C CA . THR A 1 121 ? 11.903 -0.868 -3.393 1.00 94.25 121 THR A CA 1
ATOM 887 C C . THR A 1 121 ? 12.231 0.476 -4.041 1.00 94.25 121 THR A C 1
ATOM 889 O O . THR A 1 121 ? 13.250 0.610 -4.711 1.00 94.25 121 THR A O 1
ATOM 892 N N . VAL A 1 122 ? 11.392 1.495 -3.840 1.00 91.81 122 VAL A N 1
ATOM 893 C CA . VAL A 1 122 ? 11.635 2.835 -4.395 1.00 91.81 122 VAL A CA 1
ATOM 894 C C . VAL A 1 122 ? 12.888 3.466 -3.795 1.00 91.81 122 VAL A C 1
ATOM 896 O O . VAL A 1 122 ? 13.707 3.989 -4.547 1.00 91.81 122 VAL A O 1
ATOM 899 N N . ASN A 1 123 ? 13.066 3.383 -2.474 1.00 91.31 123 ASN A N 1
ATOM 900 C CA . ASN A 1 123 ? 14.248 3.930 -1.807 1.00 91.31 123 ASN A CA 1
ATOM 901 C C . ASN A 1 123 ? 15.528 3.224 -2.274 1.00 91.31 123 ASN A C 1
ATOM 903 O O . ASN A 1 123 ? 16.481 3.894 -2.658 1.00 91.31 123 ASN A O 1
ATOM 907 N N . GLU A 1 124 ? 15.514 1.891 -2.348 1.00 91.12 124 GLU A N 1
ATOM 908 C CA . GLU A 1 124 ? 16.642 1.094 -2.848 1.00 91.12 124 GLU A CA 1
ATOM 909 C C . GLU A 1 124 ? 17.023 1.494 -4.282 1.00 91.12 124 GLU A C 1
ATOM 911 O O . GLU A 1 124 ? 18.194 1.728 -4.578 1.00 91.12 124 GLU A O 1
ATOM 916 N N . ARG A 1 125 ? 16.038 1.653 -5.176 1.00 87.94 125 ARG A N 1
ATOM 917 C CA . ARG A 1 125 ? 16.288 2.070 -6.565 1.00 87.94 125 ARG A CA 1
ATOM 918 C C . ARG A 1 125 ? 16.808 3.501 -6.682 1.00 87.94 125 ARG A C 1
ATOM 920 O O . ARG A 1 125 ? 17.636 3.772 -7.551 1.00 87.94 125 ARG A O 1
ATOM 927 N N . MET A 1 126 ? 16.333 4.417 -5.838 1.00 86.12 126 MET A N 1
ATOM 928 C CA . MET A 1 126 ? 16.839 5.792 -5.811 1.00 86.12 126 MET A CA 1
ATOM 929 C C . MET A 1 126 ? 18.288 5.850 -5.314 1.00 86.12 126 MET A C 1
ATOM 931 O O . MET A 1 126 ? 19.107 6.543 -5.916 1.00 86.12 126 MET A O 1
ATOM 935 N N . GLU A 1 127 ? 18.624 5.104 -4.261 1.00 84.00 127 GLU A N 1
ATOM 936 C CA . GLU A 1 127 ? 19.990 5.023 -3.730 1.00 84.00 127 GLU A CA 1
ATOM 937 C C . GLU A 1 127 ? 20.965 4.401 -4.739 1.00 84.00 127 GLU A C 1
ATOM 939 O O . GLU A 1 127 ? 22.064 4.919 -4.940 1.00 84.00 127 GLU A O 1
ATOM 944 N N . GLU A 1 128 ? 20.558 3.333 -5.428 1.00 79.94 128 GLU A N 1
ATOM 945 C CA . GLU A 1 128 ? 21.361 2.715 -6.486 1.00 79.94 128 GLU A CA 1
ATOM 946 C C . GLU A 1 128 ? 21.633 3.676 -7.642 1.00 79.94 128 GLU A C 1
ATOM 948 O O . GLU A 1 128 ? 22.779 3.792 -8.069 1.00 79.94 128 GLU A O 1
ATOM 953 N N . SER A 1 129 ? 20.622 4.419 -8.106 1.00 73.56 129 SER A N 1
ATOM 954 C CA . SER A 1 129 ? 20.811 5.399 -9.181 1.00 73.56 129 SER A CA 1
ATOM 955 C C . SER A 1 129 ? 21.811 6.497 -8.801 1.00 73.56 129 SER A C 1
ATOM 957 O O . SER A 1 129 ? 22.543 6.973 -9.669 1.00 73.56 129 SER A O 1
ATOM 959 N N . LEU A 1 130 ? 21.846 6.913 -7.531 1.00 67.69 130 LEU A N 1
ATOM 960 C CA . LEU A 1 130 ? 22.813 7.896 -7.033 1.00 67.69 130 LEU A CA 1
ATOM 961 C C . LEU A 1 130 ? 24.222 7.297 -6.936 1.00 67.69 130 LEU A C 1
ATOM 963 O O . LEU A 1 130 ? 25.196 7.940 -7.330 1.00 67.69 130 LEU A O 1
ATOM 967 N N . ASN A 1 131 ? 24.334 6.058 -6.454 1.00 65.12 131 ASN A N 1
ATOM 968 C CA . ASN A 1 131 ? 25.612 5.356 -6.345 1.00 65.12 131 ASN A CA 1
ATOM 969 C C . ASN A 1 131 ? 26.217 5.015 -7.716 1.00 65.12 131 ASN A C 1
ATOM 971 O O . ASN A 1 131 ? 27.424 5.161 -7.892 1.00 65.12 131 ASN A O 1
ATOM 975 N N . GLU A 1 132 ? 25.410 4.600 -8.698 1.00 66.56 132 GLU A N 1
ATOM 976 C CA . GLU A 1 132 ? 25.869 4.342 -10.070 1.00 66.56 132 GLU A CA 1
ATOM 977 C C . GLU A 1 132 ? 26.375 5.621 -10.746 1.00 66.56 132 GLU A C 1
ATOM 979 O O . GLU A 1 132 ? 27.431 5.604 -11.378 1.00 66.56 132 GLU A O 1
ATOM 984 N N . GLN A 1 133 ? 25.679 6.749 -10.563 1.00 60.22 133 GLN A N 1
ATOM 985 C CA . GLN A 1 133 ? 26.159 8.048 -11.041 1.00 60.22 133 GLN A CA 1
ATOM 986 C C . GLN A 1 133 ? 27.484 8.433 -10.378 1.00 60.22 133 GLN A C 1
ATOM 988 O O . GLN A 1 133 ? 28.428 8.802 -11.072 1.00 60.22 133 GLN A O 1
ATOM 993 N N . ALA A 1 134 ? 27.591 8.301 -9.053 1.00 55.22 134 ALA A N 1
ATOM 994 C CA . ALA A 1 134 ? 28.832 8.579 -8.334 1.00 55.22 134 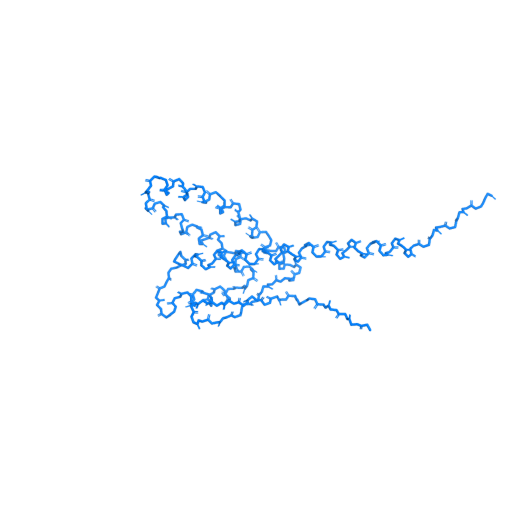ALA A CA 1
ATOM 995 C C . ALA A 1 134 ? 29.996 7.687 -8.806 1.00 55.22 134 ALA A C 1
ATOM 997 O O . ALA A 1 134 ? 31.110 8.178 -8.979 1.00 55.22 134 ALA A O 1
ATOM 998 N N . ALA A 1 135 ? 29.744 6.401 -9.066 1.00 61.66 135 ALA A N 1
ATOM 999 C CA . ALA A 1 135 ? 30.744 5.478 -9.596 1.00 61.66 135 ALA A CA 1
ATOM 1000 C C . ALA A 1 135 ? 31.194 5.851 -11.019 1.00 61.66 135 ALA A C 1
ATOM 1002 O O . ALA A 1 135 ? 32.387 5.790 -11.310 1.00 61.66 135 ALA A O 1
ATOM 1003 N N . HIS A 1 136 ? 30.269 6.283 -11.883 1.00 58.88 136 HIS A N 1
ATOM 1004 C CA . HIS A 1 136 ? 30.603 6.769 -13.224 1.00 58.88 136 HIS A CA 1
ATOM 1005 C C . HIS A 1 136 ? 31.502 8.011 -13.168 1.00 58.88 136 HIS A C 1
ATOM 1007 O O . HIS A 1 136 ? 32.524 8.056 -13.846 1.00 58.88 136 HIS A O 1
ATOM 1013 N N . TYR A 1 137 ? 31.178 8.984 -12.310 1.00 51.81 137 TYR A N 1
ATOM 1014 C CA . TYR A 1 137 ? 32.011 10.176 -12.132 1.00 51.81 137 TYR A CA 1
ATOM 1015 C C . TYR A 1 137 ? 33.407 9.850 -11.590 1.00 51.81 137 TYR A C 1
ATOM 1017 O O . TYR A 1 137 ? 34.386 10.431 -12.044 1.00 51.81 137 TYR A O 1
ATOM 1025 N N . LEU A 1 138 ? 33.531 8.921 -10.636 1.00 57.66 138 LEU A N 1
ATOM 1026 C CA . LEU A 1 138 ? 34.842 8.520 -10.111 1.00 57.66 138 LEU A CA 1
ATOM 1027 C C . LEU A 1 138 ? 35.705 7.822 -11.174 1.00 57.66 138 LEU A C 1
ATOM 1029 O O . LEU A 1 138 ? 36.905 8.076 -11.226 1.00 57.66 138 LEU A O 1
ATOM 1033 N N . ALA A 1 139 ? 35.102 7.011 -12.047 1.00 62.91 139 ALA A N 1
ATOM 1034 C CA . ALA A 1 139 ? 35.807 6.388 -13.166 1.00 62.91 139 ALA A CA 1
ATOM 1035 C C . ALA A 1 139 ? 36.283 7.422 -14.205 1.00 62.91 139 ALA A C 1
ATOM 1037 O O . ALA A 1 139 ? 37.413 7.337 -14.674 1.00 62.91 139 ALA A O 1
ATOM 1038 N N . GLU A 1 140 ? 35.467 8.437 -14.516 1.00 59.44 140 GLU A N 1
ATOM 1039 C CA . GLU A 1 140 ? 35.870 9.536 -15.410 1.00 59.44 140 GLU A CA 1
ATOM 1040 C C . GLU A 1 140 ? 37.032 10.372 -14.844 1.00 59.44 140 GLU A C 1
ATOM 1042 O O . GLU A 1 140 ? 37.845 10.884 -15.609 1.00 59.44 140 GLU A O 1
ATOM 1047 N N . VAL A 1 141 ? 37.135 10.506 -13.515 1.00 59.59 141 VAL A N 1
ATOM 1048 C CA . VAL A 1 141 ? 38.230 11.234 -12.846 1.00 59.59 141 VAL A CA 1
ATOM 1049 C C . VAL A 1 141 ? 39.523 10.410 -12.806 1.00 59.59 141 VAL A C 1
ATOM 1051 O O . VAL A 1 141 ? 40.600 10.989 -12.914 1.00 59.59 141 VAL A O 1
ATOM 1054 N N . GLU A 1 142 ? 39.447 9.081 -12.676 1.00 54.88 142 GLU A N 1
ATOM 1055 C CA . GLU A 1 142 ? 40.626 8.202 -12.780 1.00 54.88 142 GLU A CA 1
ATOM 1056 C C . GLU A 1 142 ? 41.160 8.092 -14.219 1.00 54.88 142 GLU A C 1
ATOM 1058 O O . GLU A 1 142 ? 42.376 8.034 -14.405 1.00 54.88 142 GLU A O 1
ATOM 1063 N N . ASP A 1 143 ? 40.285 8.110 -15.232 1.00 58.22 143 ASP A N 1
ATOM 1064 C CA . ASP A 1 143 ? 40.680 8.092 -16.653 1.00 58.22 143 ASP A CA 1
ATOM 1065 C C . ASP A 1 143 ? 41.094 9.477 -17.195 1.00 58.22 143 ASP A C 1
ATOM 1067 O O . ASP A 1 143 ? 41.647 9.580 -18.298 1.00 58.22 143 ASP A O 1
ATOM 1071 N N . ALA A 1 144 ? 40.877 10.556 -16.436 1.00 58.16 144 ALA A N 1
ATOM 1072 C CA . ALA A 1 144 ? 41.393 11.875 -16.775 1.00 58.16 144 ALA A CA 1
ATOM 1073 C C . ALA A 1 144 ? 42.916 11.914 -16.545 1.00 58.16 144 ALA A C 1
ATOM 1075 O O . ALA A 1 144 ? 43.395 12.040 -15.417 1.00 58.16 144 ALA A O 1
ATOM 1076 N N . GLN A 1 145 ? 43.703 11.818 -17.625 1.00 55.62 145 GLN A N 1
ATOM 1077 C CA . GLN A 1 145 ? 45.142 12.102 -17.565 1.00 55.62 145 GLN A CA 1
ATOM 1078 C C . GLN A 1 145 ? 45.379 13.500 -16.958 1.00 55.62 145 GLN A C 1
ATOM 1080 O O . GLN A 1 145 ? 44.645 14.428 -17.309 1.00 55.62 145 GLN A O 1
ATOM 1085 N N . PRO A 1 146 ? 46.412 13.685 -16.107 1.00 57.06 146 PRO A N 1
ATOM 1086 C CA . PRO A 1 146 ? 46.771 15.014 -15.632 1.00 57.06 146 PRO A CA 1
ATOM 1087 C C . PRO A 1 146 ? 47.055 15.911 -16.838 1.00 57.06 146 PRO A C 1
ATOM 1089 O O . PRO A 1 146 ? 47.779 15.494 -17.750 1.00 57.06 146 PRO A O 1
ATOM 1092 N N . GLU A 1 147 ? 46.484 17.119 -16.851 1.00 55.69 147 GLU A N 1
ATOM 1093 C CA . GLU A 1 147 ? 46.867 18.133 -17.833 1.00 55.69 147 GLU A CA 1
ATOM 1094 C C . GLU A 1 147 ? 48.399 18.267 -17.806 1.00 55.69 147 GLU A C 1
ATOM 1096 O O . GLU A 1 147 ? 48.978 18.320 -16.715 1.00 55.69 147 GLU A O 1
ATOM 1101 N N . PRO A 1 148 ? 49.082 18.247 -18.967 1.00 52.25 148 PRO A N 1
ATOM 1102 C CA . PRO A 1 148 ? 50.522 18.427 -18.986 1.00 52.25 148 PRO A CA 1
ATOM 1103 C C . PRO A 1 148 ? 50.833 19.794 -18.379 1.00 52.25 148 PRO A C 1
ATOM 1105 O O . PRO A 1 148 ? 50.286 20.805 -18.824 1.00 52.25 148 PRO A O 1
ATOM 1108 N N . ASP A 1 149 ? 51.680 19.789 -17.347 1.00 55.66 149 ASP A N 1
ATOM 1109 C CA . ASP A 1 149 ? 52.170 20.998 -16.689 1.00 55.66 149 ASP A CA 1
ATOM 1110 C C . ASP A 1 149 ? 52.664 21.969 -17.775 1.00 55.66 149 ASP A C 1
ATOM 1112 O O . ASP A 1 149 ? 53.445 21.552 -18.642 1.00 55.66 149 ASP A O 1
ATOM 1116 N N . PRO A 1 150 ? 52.202 23.231 -17.798 1.00 57.84 150 PRO A N 1
ATOM 1117 C CA . PRO A 1 150 ? 52.744 24.206 -18.723 1.00 57.84 150 PRO A CA 1
ATOM 1118 C C . PRO A 1 150 ? 54.195 24.475 -18.309 1.00 57.84 150 PRO A C 1
ATOM 1120 O O . PRO A 1 150 ? 54.444 25.191 -17.342 1.00 57.84 150 PRO A O 1
ATOM 1123 N N . GLU A 1 151 ? 55.144 23.848 -19.009 1.00 53.53 151 GLU A N 1
ATOM 1124 C CA . GLU A 1 151 ? 56.570 24.157 -18.878 1.00 53.53 151 GLU A CA 1
ATOM 1125 C C . GLU A 1 151 ? 56.808 25.652 -19.182 1.00 53.53 151 GLU A C 1
ATOM 1127 O O . GLU A 1 151 ? 56.271 26.179 -20.162 1.00 53.53 151 GLU A O 1
ATOM 1132 N N . ASP A 1 152 ? 57.586 26.292 -18.295 1.00 48.94 152 ASP A N 1
ATOM 1133 C CA . ASP A 1 152 ? 58.042 27.700 -18.282 1.00 48.94 152 ASP A CA 1
ATOM 1134 C C . ASP A 1 152 ? 58.502 28.267 -19.644 1.00 48.94 152 ASP A C 1
ATOM 1136 O O . ASP A 1 152 ? 59.283 27.596 -20.363 1.00 48.94 152 ASP A O 1
#

Foldseek 3Di:
DDDDDDDQWQWDWDDQPPDTDIFTFRNHPVLLVQLLVLLVQLVVVVVVLVVQLVVCVVVVPPVSNLVSLVVNLVSLVSNLCSTGNPVVVVVQCCSNQVPHDDDSSSCCVVSVVSSVVSNVVSVVSVVVVVVVVVVVVVVVVVPDDPDPDPDD

Secondary structure (DSSP, 8-state):
-------SEEEEEEEETTEEEEEEEE-SHHHHHHHHHHHHHHHHHHHHHHHHHHHHHHTT-HHHHHHHHHHHHHHHHHHHHHHHHHHHHHHHHHHHHTTS---TTTTHHHHHHHHHHHHHHHHHHHHHHHHHHHHHHHHHHHSSPPPPP---

Sequence (152 aa):
MELKIKAPFEPLDLVIGDQALTCRINVTPDGLLNIGEACSKAEQKIKALQKLYDDAQQSKNVAKMKKVNTQIADVIEPAIKAGIGEDGYDAILAACGAGGPVTKADCNIVMVKVFGAIHSTVNERMEESLNEQAAHYLAEVEDAQPEPDPED